Protein AF-A0A1M5KY42-F1 (afdb_monomer)

pLDDT: mean 71.9, std 12.82, range [49.22, 88.31]

Secondary structure (DSSP, 8-state):
--HHHHHHHHHHHHHHHHHHHHHHH----------S------EE-TTS-EEEE-TTSTTSEEETTSSPPPTT-GGGG---

Structure (mmCIF, N/CA/C/O backbone):
data_AF-A0A1M5KY42-F1
#
_entry.id   AF-A0A1M5KY42-F1
#
loop_
_atom_site.group_PDB
_atom_site.id
_atom_site.type_symbol
_atom_site.label_atom_id
_atom_site.label_alt_id
_atom_site.label_comp_id
_atom_site.label_asym_id
_atom_site.label_entity_id
_atom_site.label_seq_id
_atom_site.pdbx_PDB_ins_code
_atom_site.Cartn_x
_atom_site.Cartn_y
_atom_site.Cartn_z
_atom_site.occupancy
_atom_site.B_iso_or_equiv
_atom_site.auth_seq_id
_atom_site.auth_comp_id
_atom_site.auth_asym_id
_atom_site.auth_atom_id
_atom_site.pdbx_PDB_model_num
ATOM 1 N N . MET A 1 1 ? -32.675 -4.232 65.356 1.00 61.38 1 MET A N 1
ATOM 2 C CA . MET A 1 1 ? -33.223 -3.604 64.126 1.00 61.38 1 MET A CA 1
ATOM 3 C C . MET A 1 1 ? -32.350 -2.484 63.531 1.00 61.38 1 MET A C 1
ATOM 5 O O . MET A 1 1 ? -32.745 -1.904 62.535 1.00 61.38 1 MET A O 1
ATOM 9 N N . ARG A 1 2 ? -31.160 -2.171 64.081 1.00 69.12 2 ARG A N 1
ATOM 10 C CA . ARG A 1 2 ? -30.260 -1.127 63.529 1.00 69.12 2 ARG A CA 1
ATOM 11 C C . ARG A 1 2 ? -29.172 -1.678 62.592 1.00 69.12 2 ARG A C 1
ATOM 13 O O . ARG A 1 2 ? -28.740 -0.989 61.680 1.00 69.12 2 ARG A O 1
ATOM 20 N N . SER A 1 3 ? -28.776 -2.938 62.789 1.00 70.19 3 SER A N 1
ATOM 21 C CA . SER A 1 3 ? -27.714 -3.599 62.014 1.00 70.19 3 SER A CA 1
ATOM 22 C C . SER A 1 3 ? -28.109 -3.887 60.556 1.00 70.19 3 SER A C 1
ATOM 24 O O . SER A 1 3 ? -27.294 -3.689 59.664 1.00 70.19 3 SER A O 1
ATOM 26 N N . GLY A 1 4 ? -29.371 -4.250 60.290 1.00 80.12 4 GLY A N 1
ATOM 27 C CA . GLY A 1 4 ? -29.843 -4.488 58.918 1.00 80.12 4 GLY A CA 1
ATOM 28 C C . GLY A 1 4 ? -29.801 -3.231 58.043 1.00 80.12 4 GLY A C 1
ATOM 29 O O . GLY A 1 4 ? -29.343 -3.289 56.908 1.00 80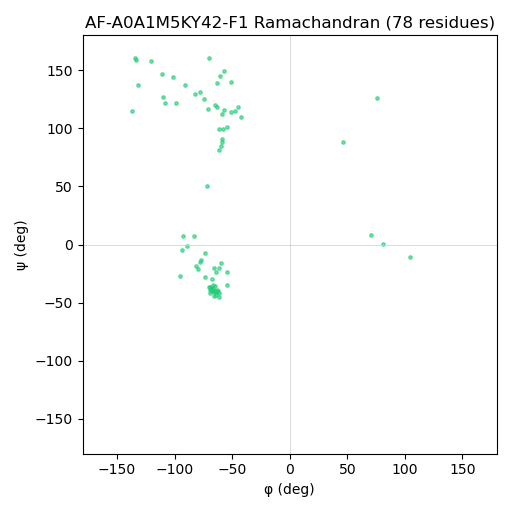.12 4 GLY A O 1
ATOM 30 N N . LEU A 1 5 ? -30.189 -2.076 58.598 1.00 79.50 5 LEU A N 1
ATOM 31 C CA . LEU A 1 5 ? -30.117 -0.791 57.893 1.00 79.50 5 LEU A CA 1
ATOM 32 C C . LEU A 1 5 ? -28.668 -0.396 57.583 1.00 79.50 5 LEU A C 1
ATOM 34 O O . LEU A 1 5 ? -28.383 0.059 56.480 1.00 79.50 5 LEU A O 1
ATOM 38 N N . ALA A 1 6 ? -27.747 -0.626 58.522 1.00 83.06 6 ALA A N 1
ATOM 39 C CA . ALA A 1 6 ? -26.325 -0.372 58.310 1.00 83.06 6 ALA A CA 1
ATOM 40 C C . ALA A 1 6 ? -25.735 -1.257 57.197 1.00 83.06 6 ALA A C 1
ATOM 42 O O . ALA A 1 6 ? -24.960 -0.768 56.376 1.00 83.06 6 ALA A O 1
ATOM 43 N N . LEU A 1 7 ? -26.140 -2.531 57.125 1.00 82.88 7 LEU A N 1
ATOM 44 C CA . LEU A 1 7 ? -25.705 -3.441 56.065 1.00 82.88 7 LEU A CA 1
ATOM 45 C C . LEU A 1 7 ? -26.234 -3.006 54.689 1.00 82.88 7 LEU A C 1
ATOM 47 O O . LEU A 1 7 ? -25.471 -2.963 53.727 1.00 82.88 7 LEU A O 1
ATOM 51 N N . 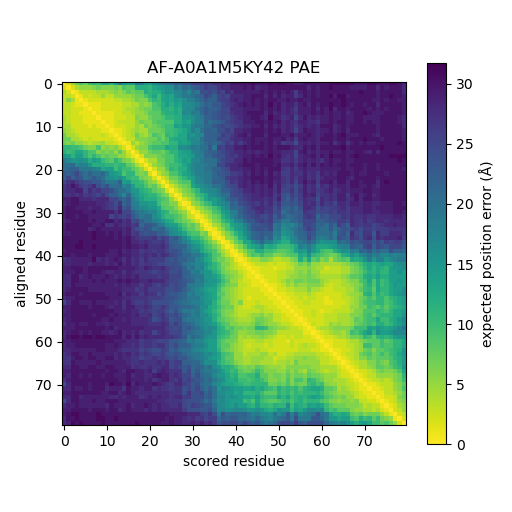CYS A 1 8 ? -27.510 -2.617 54.600 1.00 82.12 8 CYS A N 1
ATOM 52 C CA . CYS A 1 8 ? -28.095 -2.105 53.358 1.00 82.12 8 CYS A CA 1
ATOM 53 C C . CYS A 1 8 ? -27.392 -0.828 52.870 1.00 82.12 8 CYS A C 1
ATOM 55 O O . CYS A 1 8 ? -27.116 -0.698 51.678 1.00 82.12 8 CYS A O 1
ATOM 57 N N . LEU A 1 9 ? -27.061 0.090 53.785 1.00 82.31 9 LEU A N 1
ATOM 58 C CA . LEU A 1 9 ? -26.330 1.317 53.456 1.00 82.31 9 LEU A CA 1
ATOM 59 C C . LEU A 1 9 ? -24.903 1.026 52.974 1.00 82.31 9 LEU A C 1
ATOM 61 O O . LEU A 1 9 ? -24.463 1.633 52.000 1.00 82.31 9 LEU A O 1
ATOM 65 N N . LEU A 1 10 ? -24.203 0.072 53.599 1.00 82.81 10 LEU A N 1
ATOM 66 C CA . LEU A 1 10 ? -22.875 -0.359 53.153 1.00 82.81 10 LEU A CA 1
ATOM 67 C C . LEU A 1 10 ? -22.908 -0.952 51.740 1.00 82.81 10 LEU A C 1
ATOM 69 O O . LEU A 1 10 ? -22.091 -0.571 50.909 1.00 82.81 10 LEU A O 1
ATOM 73 N N . ILE A 1 11 ? -23.870 -1.828 51.435 1.00 81.25 11 ILE A N 1
ATOM 74 C CA . ILE A 1 11 ? -23.994 -2.438 50.100 1.00 81.25 11 ILE A CA 1
ATOM 75 C C . ILE A 1 11 ? -24.301 -1.372 49.038 1.00 81.25 11 ILE A C 1
ATOM 77 O O . ILE A 1 11 ? -23.677 -1.370 47.975 1.00 81.25 11 ILE A O 1
ATOM 81 N N . ALA A 1 12 ? -25.209 -0.434 49.330 1.00 79.56 12 ALA A N 1
ATOM 82 C CA . ALA A 1 12 ? -25.535 0.667 48.424 1.00 79.56 12 ALA A CA 1
ATOM 83 C C . ALA A 1 12 ? -24.327 1.588 48.165 1.00 79.56 12 ALA A C 1
ATOM 85 O O . ALA A 1 12 ? -24.089 1.991 47.025 1.00 79.56 12 ALA A O 1
ATOM 86 N N . LEU A 1 13 ? -23.530 1.872 49.202 1.00 75.44 13 LEU A N 1
ATOM 87 C CA . LEU A 1 13 ? -22.303 2.666 49.099 1.00 75.44 13 LEU A CA 1
ATOM 88 C C . LEU A 1 13 ? -21.193 1.933 48.323 1.00 75.44 13 LEU A C 1
ATOM 90 O O . LEU A 1 13 ? -20.491 2.538 47.515 1.00 75.44 13 LEU A O 1
ATOM 94 N N . CYS A 1 14 ? -21.045 0.619 48.514 1.00 72.00 14 CYS A N 1
ATOM 95 C CA . CYS A 1 14 ? -20.086 -0.195 47.764 1.00 72.00 14 CYS A CA 1
ATOM 96 C C . CYS A 1 14 ? -20.460 -0.319 46.276 1.00 72.00 14 CYS A C 1
ATOM 98 O O . CYS A 1 14 ? -19.580 -0.293 45.414 1.00 72.00 14 CYS A O 1
ATOM 100 N N . ALA A 1 15 ? -21.754 -0.424 45.957 1.00 61.69 15 ALA A N 1
ATOM 101 C 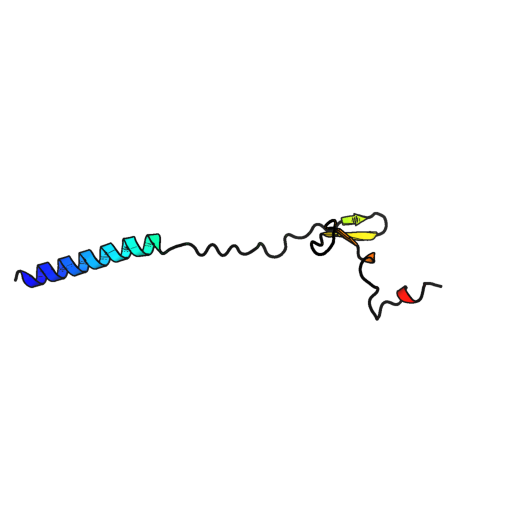CA . ALA A 1 15 ? -22.234 -0.480 44.577 1.00 61.69 15 ALA A CA 1
ATOM 102 C C . ALA A 1 15 ? -22.020 0.850 43.828 1.00 61.69 15 ALA A C 1
ATOM 104 O O . ALA A 1 15 ? -21.604 0.836 42.667 1.00 61.69 15 ALA A O 1
ATOM 105 N N . SER A 1 16 ? -22.239 1.994 44.488 1.00 58.56 16 SER A N 1
ATOM 106 C CA . SER A 1 16 ? -22.032 3.319 43.885 1.00 58.56 16 SER A CA 1
ATOM 107 C C . SER A 1 16 ? -20.549 3.640 43.645 1.00 58.56 16 SER A C 1
ATOM 109 O O . SER A 1 16 ? -20.205 4.190 42.598 1.00 58.56 16 SER A O 1
ATOM 111 N N . ALA A 1 17 ? -19.649 3.211 44.538 1.00 58.44 17 ALA A N 1
ATOM 112 C CA . ALA A 1 17 ? -18.201 3.357 44.354 1.00 58.44 17 ALA A CA 1
ATOM 113 C C . ALA A 1 17 ? -17.659 2.536 43.163 1.00 58.44 17 ALA A C 1
ATOM 115 O O . ALA A 1 17 ? -16.777 2.992 42.430 1.00 58.44 17 ALA A O 1
ATOM 116 N N . ASN A 1 18 ? -18.220 1.347 42.914 1.00 58.19 18 ASN A N 1
ATOM 117 C CA . ASN A 1 18 ? -17.845 0.508 41.772 1.00 58.19 18 ASN A CA 1
ATOM 118 C C . ASN A 1 18 ? -18.252 1.139 40.422 1.00 58.19 18 ASN A C 1
ATOM 120 O O . ASN A 1 18 ? -17.553 0.947 39.430 1.00 58.19 18 ASN A O 1
ATOM 124 N N . ALA A 1 19 ? -19.324 1.940 40.366 1.00 53.81 19 ALA A N 1
ATOM 125 C CA . ALA A 1 19 ? -19.738 2.630 39.138 1.00 53.81 19 ALA A CA 1
ATOM 126 C C . ALA A 1 19 ? -18.752 3.741 38.720 1.00 53.81 19 ALA A C 1
ATOM 128 O O . ALA A 1 19 ? -18.390 3.835 37.545 1.00 53.81 19 ALA A O 1
ATOM 129 N N . ALA A 1 20 ? -18.247 4.528 39.677 1.00 54.19 20 ALA A N 1
ATOM 130 C CA . ALA A 1 20 ? -17.251 5.570 39.414 1.00 54.19 20 ALA A CA 1
ATOM 131 C C . ALA A 1 20 ? -15.886 4.985 39.000 1.00 54.19 20 ALA A C 1
ATOM 133 O O . ALA A 1 20 ? -15.244 5.482 38.076 1.00 54.19 20 ALA A O 1
ATOM 134 N N . ALA A 1 21 ? -15.461 3.875 39.614 1.00 52.94 21 ALA A N 1
ATOM 135 C CA . ALA A 1 21 ? -14.201 3.212 39.268 1.00 52.94 21 ALA A CA 1
ATOM 136 C C . ALA A 1 21 ? -14.210 2.599 37.851 1.00 52.94 21 ALA A C 1
ATOM 138 O O . ALA A 1 21 ? -13.195 2.614 37.153 1.00 52.94 21 ALA A O 1
ATOM 139 N N . ARG A 1 22 ? -15.361 2.088 37.391 1.00 53.47 22 ARG A N 1
ATOM 140 C CA . ARG A 1 22 ? -15.511 1.488 36.051 1.00 53.47 22 ARG A CA 1
ATOM 141 C C . ARG A 1 22 ? -15.532 2.528 34.931 1.00 53.47 22 ARG A C 1
ATOM 143 O O . ARG A 1 22 ? -15.075 2.214 33.836 1.00 53.47 22 ARG A O 1
ATOM 150 N N . ALA A 1 23 ? -15.981 3.755 35.202 1.00 52.28 23 ALA A N 1
ATOM 151 C CA . ALA A 1 23 ? -15.966 4.847 34.226 1.00 52.28 23 ALA A CA 1
ATOM 152 C C . ALA A 1 23 ? -14.535 5.285 33.865 1.00 52.28 23 ALA A C 1
ATOM 154 O O . ALA A 1 23 ? -14.236 5.517 32.697 1.00 52.28 23 ALA A O 1
ATOM 155 N N . HIS A 1 24 ? -13.619 5.310 34.840 1.00 52.88 24 HIS A N 1
ATOM 156 C CA . HIS A 1 24 ? -12.206 5.634 34.596 1.00 52.88 24 HIS A CA 1
ATOM 157 C C . HIS A 1 24 ? -11.395 4.458 34.025 1.00 52.88 24 HIS A C 1
ATOM 159 O O . HIS A 1 24 ? -10.352 4.669 33.407 1.00 52.88 24 HIS A O 1
ATOM 165 N N . HIS A 1 25 ? -11.875 3.221 34.204 1.00 49.22 25 HIS A N 1
ATOM 166 C CA . HIS A 1 25 ? -11.264 2.011 33.639 1.00 49.22 25 HIS A CA 1
ATOM 167 C C . HIS A 1 25 ? -11.845 1.578 32.291 1.00 49.22 25 HIS A C 1
ATOM 169 O O . HIS A 1 25 ? -11.275 0.697 31.645 1.00 49.22 25 HIS A O 1
ATOM 175 N N . ALA A 1 26 ? -12.892 2.246 31.802 1.00 52.31 26 ALA A N 1
ATOM 176 C CA . ALA A 1 26 ? -13.243 2.285 30.387 1.00 52.31 26 ALA A CA 1
ATOM 177 C C . ALA A 1 26 ? -12.225 3.153 29.628 1.00 52.31 26 ALA A C 1
ATOM 179 O O . ALA A 1 26 ? -12.572 4.060 28.877 1.00 52.31 26 ALA A O 1
ATOM 180 N N . LYS A 1 27 ? -10.932 2.880 29.837 1.00 53.28 27 LYS A N 1
ATOM 181 C CA . LYS A 1 27 ? -9.885 3.306 28.926 1.00 53.28 27 LYS A CA 1
ATOM 182 C C . LYS A 1 27 ? -10.251 2.603 27.637 1.00 53.28 27 LYS A C 1
ATOM 184 O O . LYS A 1 27 ? -10.070 1.390 27.521 1.00 53.28 27 LYS A O 1
ATOM 189 N N . SER A 1 28 ? -10.885 3.348 26.736 1.00 58.25 28 SER A N 1
ATOM 190 C CA . SER A 1 28 ? -11.048 2.953 25.357 1.00 58.25 28 SER A CA 1
ATOM 191 C C . SER A 1 28 ? -9.699 2.379 24.964 1.00 58.25 28 SER A C 1
ATOM 193 O O . SER A 1 28 ? -8.681 3.074 24.916 1.00 58.25 28 SER A O 1
ATOM 195 N N . ARG A 1 29 ? -9.655 1.058 24.774 1.00 55.75 29 ARG A N 1
ATOM 196 C CA . ARG A 1 29 ? -8.673 0.485 23.877 1.00 55.75 29 ARG A CA 1
ATOM 197 C C . ARG A 1 29 ? -9.013 1.168 22.572 1.00 55.75 29 ARG A C 1
ATOM 199 O O . ARG A 1 29 ? -9.874 0.709 21.830 1.00 55.75 29 ARG A O 1
ATOM 206 N N . HIS A 1 30 ? -8.406 2.331 22.360 1.00 57.88 30 HIS A N 1
ATOM 207 C CA . HIS A 1 30 ? -8.197 2.889 21.058 1.00 57.88 30 HIS A CA 1
ATOM 208 C C . HIS A 1 30 ? -7.315 1.839 20.406 1.00 57.88 30 HIS A C 1
ATOM 210 O O . HIS A 1 30 ? -6.089 1.877 20.455 1.00 57.88 30 HIS A O 1
ATOM 216 N N . VAL A 1 31 ? -7.977 0.791 19.916 1.00 57.22 31 VAL A N 1
ATOM 217 C CA . VAL A 1 31 ? -7.487 0.028 18.803 1.00 57.22 31 VAL A CA 1
ATOM 218 C C . VAL A 1 31 ? -7.394 1.114 1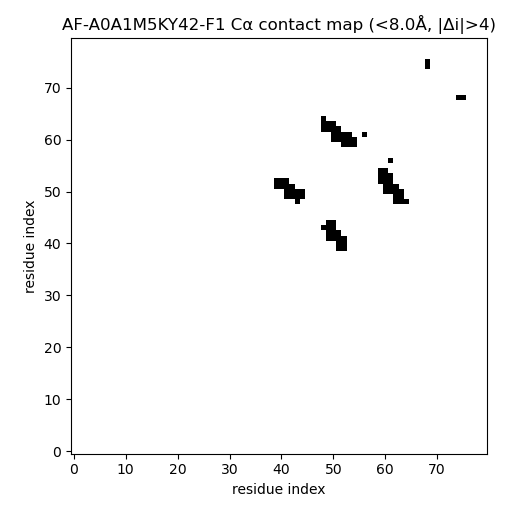7.752 1.00 57.22 31 VAL A C 1
ATOM 220 O O . VAL A 1 31 ? -8.376 1.460 17.099 1.00 57.22 31 VAL A O 1
ATOM 223 N N . ILE A 1 32 ? -6.219 1.738 17.684 1.00 54.62 32 ILE A N 1
ATOM 224 C CA . ILE A 1 32 ? -5.735 2.318 16.454 1.00 54.62 32 ILE A CA 1
ATOM 225 C C . ILE A 1 32 ? -5.689 1.092 15.557 1.00 54.62 32 ILE A C 1
ATOM 227 O O . ILE A 1 32 ? -4.693 0.373 15.500 1.00 54.62 32 ILE A O 1
ATOM 231 N N . VAL A 1 33 ? -6.831 0.769 14.952 1.00 52.28 33 VAL A N 1
ATOM 232 C CA . VAL A 1 33 ? -6.844 -0.008 13.736 1.00 52.28 33 VAL A CA 1
ATOM 233 C C . VAL A 1 33 ? -6.005 0.877 12.842 1.00 52.28 33 VAL A C 1
ATOM 235 O O . VAL A 1 33 ? -6.463 1.935 12.415 1.00 52.28 33 VAL A O 1
ATOM 238 N N . ARG A 1 34 ? -4.721 0.527 12.693 1.00 53.94 34 ARG A N 1
ATOM 239 C CA . ARG A 1 34 ? -3.882 1.098 11.648 1.00 53.94 34 ARG A CA 1
ATOM 240 C C . ARG A 1 34 ? -4.762 0.984 10.409 1.00 53.94 34 ARG A C 1
ATOM 242 O O . ARG A 1 34 ? -5.135 -0.155 10.118 1.00 53.94 34 ARG A O 1
ATOM 249 N N . PRO A 1 35 ? -5.200 2.094 9.785 1.00 54.97 35 PRO A N 1
ATOM 250 C CA . PRO A 1 35 ? -6.077 2.008 8.631 1.00 54.97 35 PRO A CA 1
ATOM 251 C C . PRO A 1 35 ? -5.402 1.035 7.676 1.00 54.97 35 PRO A C 1
ATOM 253 O O . PRO A 1 35 ? -4.249 1.240 7.289 1.00 54.97 35 PRO A O 1
ATOM 256 N N . SER A 1 36 ? -6.052 -0.112 7.477 1.00 57.97 36 SER A N 1
ATOM 257 C CA . SER A 1 36 ? -5.510 -1.207 6.694 1.00 57.97 36 SER A CA 1
ATOM 258 C C . SER A 1 36 ? -5.265 -0.640 5.313 1.00 57.97 36 SER A C 1
ATOM 260 O O . SER A 1 36 ? -6.230 -0.255 4.661 1.00 57.97 36 SER A O 1
ATOM 262 N N . GLN A 1 37 ? -3.992 -0.529 4.937 1.00 55.19 37 GLN A N 1
ATOM 263 C CA . GLN A 1 37 ? -3.546 -0.061 3.636 1.00 55.19 37 GLN A CA 1
ATOM 264 C C . GLN A 1 37 ? -4.282 1.217 3.197 1.00 55.19 37 GLN A C 1
ATOM 266 O O . GLN A 1 37 ? -5.284 1.166 2.484 1.00 55.19 37 GLN A O 1
ATOM 271 N N . ALA A 1 38 ? -3.768 2.395 3.575 1.00 53.28 38 ALA A N 1
ATOM 272 C CA . ALA A 1 38 ? -4.011 3.568 2.736 1.00 53.28 38 ALA A CA 1
ATOM 273 C C . ALA A 1 38 ? -3.759 3.107 1.297 1.00 53.28 38 ALA A C 1
ATOM 275 O O . ALA A 1 38 ? -2.674 2.586 1.043 1.00 53.28 38 ALA A O 1
ATOM 276 N N . VAL A 1 39 ? -4.778 3.154 0.431 1.00 57.09 39 VAL A N 1
ATOM 277 C CA . VAL A 1 39 ? -4.647 2.762 -0.974 1.00 57.09 39 VAL A CA 1
ATOM 278 C C . VAL A 1 39 ? -3.493 3.591 -1.501 1.00 57.09 39 VAL A C 1
ATOM 280 O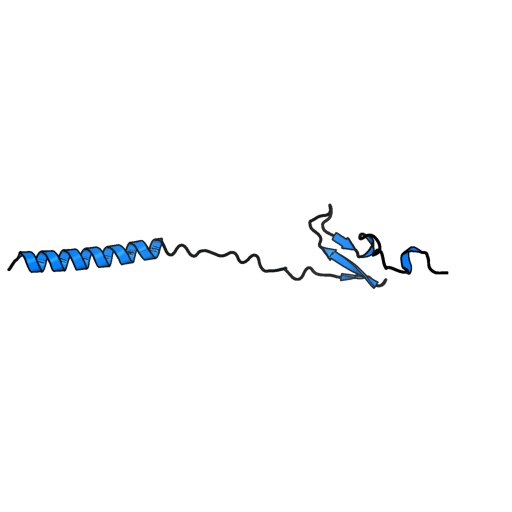 O . VAL A 1 39 ? -3.618 4.805 -1.659 1.00 57.09 39 VAL A O 1
ATOM 283 N N . ILE A 1 40 ? -2.328 2.957 -1.610 1.00 61.22 40 ILE A N 1
ATOM 284 C CA . ILE A 1 40 ? -1.110 3.652 -1.970 1.00 61.22 40 ILE A CA 1
ATOM 285 C C . ILE A 1 40 ? -1.360 4.127 -3.397 1.00 61.22 40 ILE A C 1
ATOM 287 O O . ILE A 1 40 ? -1.646 3.281 -4.248 1.00 61.22 40 ILE A O 1
ATOM 291 N N . PRO A 1 41 ? -1.318 5.443 -3.668 1.00 66.19 41 PRO A N 1
ATOM 292 C CA . PRO A 1 41 ? -1.556 5.942 -5.008 1.00 66.19 41 PRO A CA 1
ATOM 293 C C . PRO A 1 41 ? -0.544 5.286 -5.944 1.00 66.19 41 PRO A C 1
ATOM 295 O O . PRO A 1 41 ? 0.662 5.476 -5.780 1.00 66.19 41 PRO A O 1
ATOM 298 N N . SER A 1 42 ? -1.032 4.481 -6.885 1.00 75.62 42 SER A N 1
ATOM 299 C CA . SER A 1 42 ? -0.220 3.982 -7.984 1.00 75.62 42 SER A CA 1
ATOM 300 C C . SER A 1 42 ? -0.497 4.837 -9.211 1.00 75.62 42 SER A C 1
ATOM 302 O O . SER A 1 42 ? -1.646 4.922 -9.648 1.00 75.62 42 SER A O 1
ATOM 304 N N . TYR A 1 43 ? 0.537 5.458 -9.763 1.00 82.62 43 TYR A N 1
ATOM 305 C CA . TYR A 1 43 ? 0.445 6.249 -10.987 1.00 82.62 43 TYR A CA 1
ATOM 306 C C . TYR A 1 43 ? 0.965 5.426 -12.160 1.00 82.62 43 TYR A C 1
ATOM 308 O O . TYR A 1 43 ? 1.916 4.668 -12.002 1.00 82.62 43 TYR A O 1
ATOM 316 N N . VAL A 1 44 ? 0.359 5.578 -13.335 1.00 87.31 44 VAL A N 1
ATOM 317 C CA . VAL A 1 44 ? 0.836 4.942 -14.568 1.00 87.31 44 VAL A CA 1
ATOM 318 C C . VAL A 1 44 ? 1.435 6.030 -15.446 1.00 87.31 44 VAL A C 1
ATOM 320 O O . VAL A 1 44 ? 0.766 7.019 -15.750 1.00 87.31 44 VAL A O 1
ATOM 323 N N . THR A 1 45 ? 2.706 5.889 -15.817 1.00 84.25 45 THR A N 1
ATOM 324 C CA . THR A 1 45 ? 3.339 6.812 -16.766 1.00 84.25 45 THR A CA 1
ATOM 325 C C . THR A 1 45 ? 2.758 6.610 -18.171 1.00 84.25 45 THR A C 1
ATOM 327 O O . THR A 1 45 ? 2.218 5.542 -18.461 1.00 84.25 45 THR A O 1
ATOM 330 N N . PRO A 1 46 ? 2.896 7.577 -19.096 1.00 86.00 46 PRO A N 1
ATOM 331 C CA . PRO A 1 46 ? 2.494 7.383 -20.492 1.00 86.00 46 PRO A CA 1
ATOM 332 C C . PRO A 1 46 ? 3.125 6.150 -21.164 1.00 86.00 46 PRO A C 1
ATOM 334 O O . PRO A 1 46 ? 2.550 5.612 -22.102 1.00 86.00 46 PRO A O 1
ATOM 337 N N . GLY A 1 47 ? 4.278 5.679 -20.671 1.00 84.31 47 GLY A N 1
ATOM 338 C CA . GLY A 1 47 ? 4.933 4.446 -21.120 1.00 84.31 47 GLY A CA 1
ATOM 339 C C . GL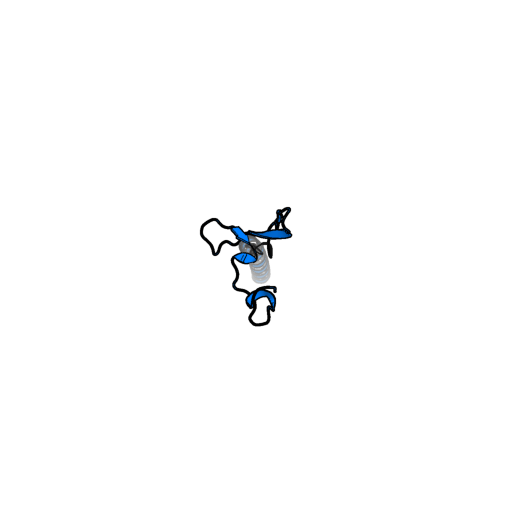Y A 1 47 ? 4.393 3.161 -20.479 1.00 84.31 47 GLY A C 1
ATOM 340 O O . GLY A 1 47 ? 4.997 2.111 -20.649 1.00 84.31 47 GLY A O 1
ATOM 341 N N . GLY A 1 48 ? 3.302 3.228 -19.709 1.00 84.12 48 GLY A N 1
ATOM 342 C CA . GLY A 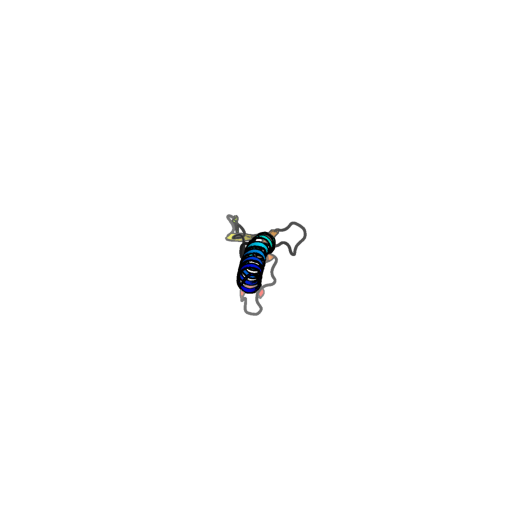1 48 ? 2.679 2.069 -19.060 1.00 84.12 48 GLY A CA 1
ATOM 343 C C . GLY A 1 48 ? 3.351 1.615 -17.761 1.00 84.12 48 GLY A C 1
ATOM 344 O O . GLY A 1 48 ? 2.881 0.669 -17.134 1.00 84.12 48 GLY A O 1
ATOM 345 N N . VAL A 1 49 ? 4.412 2.292 -17.316 1.00 87.06 49 VAL A N 1
ATOM 346 C CA . VAL A 1 49 ? 5.135 1.931 -16.089 1.00 87.06 49 VAL A CA 1
ATOM 347 C C . VAL A 1 49 ? 4.319 2.339 -14.871 1.00 87.06 49 VAL A C 1
ATOM 349 O O . VAL A 1 49 ? 3.972 3.517 -14.729 1.00 87.06 49 VAL A O 1
ATOM 352 N N . ARG A 1 50 ? 4.040 1.390 -13.974 1.00 86.56 50 ARG A N 1
ATOM 353 C CA . ARG A 1 50 ? 3.386 1.681 -12.697 1.00 86.56 50 ARG A CA 1
ATOM 354 C C . ARG A 1 50 ? 4.423 2.161 -11.688 1.00 86.56 50 ARG A C 1
ATOM 356 O O . ARG A 1 50 ? 5.439 1.508 -11.486 1.00 86.56 50 ARG A O 1
ATOM 363 N N . ILE A 1 51 ? 4.136 3.287 -11.047 1.00 88.31 51 ILE A N 1
ATOM 364 C CA . ILE A 1 51 ? 4.898 3.866 -9.941 1.00 88.31 51 ILE A CA 1
ATOM 365 C C . ILE A 1 51 ? 4.046 3.731 -8.682 1.00 88.31 51 ILE A C 1
ATOM 367 O O . ILE A 1 51 ? 2.900 4.181 -8.676 1.00 88.31 51 ILE A O 1
ATOM 371 N N . TYR A 1 52 ? 4.587 3.158 -7.614 1.00 85.94 52 TYR A N 1
ATOM 372 C CA . TYR A 1 52 ? 3.918 3.018 -6.322 1.00 85.94 52 TYR A CA 1
ATOM 373 C C . TYR A 1 52 ? 4.839 3.431 -5.175 1.00 85.94 52 TYR A C 1
ATOM 375 O O . TYR A 1 52 ? 6.061 3.482 -5.308 1.00 85.94 52 TYR A O 1
ATOM 383 N N . 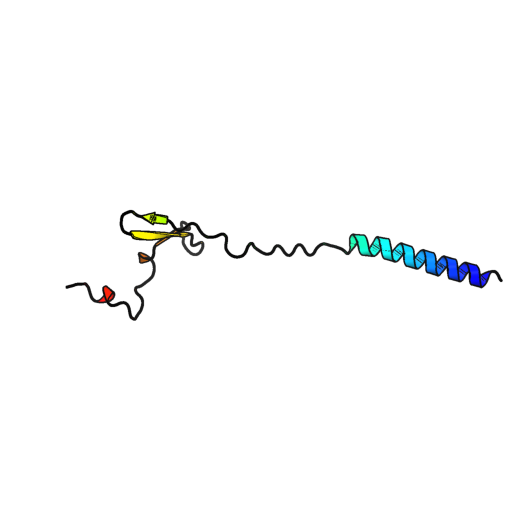ARG A 1 53 ? 4.239 3.768 -4.030 1.00 86.31 53 ARG A N 1
ATOM 384 C CA . ARG A 1 53 ? 4.990 4.098 -2.817 1.00 86.31 53 ARG A CA 1
ATOM 385 C C . ARG A 1 53 ? 5.488 2.819 -2.145 1.00 86.31 53 ARG A C 1
ATOM 387 O O . ARG A 1 53 ? 4.686 1.919 -1.899 1.00 86.31 53 ARG A O 1
ATOM 394 N N . ASP A 1 54 ? 6.768 2.778 -1.801 1.00 84.06 54 ASP A N 1
ATOM 395 C CA . ASP A 1 54 ? 7.371 1.716 -0.993 1.00 84.06 54 ASP A CA 1
ATOM 396 C C . ASP A 1 54 ? 8.314 2.333 0.042 1.00 84.06 54 ASP A C 1
ATOM 398 O O . ASP A 1 54 ? 9.334 2.925 -0.301 1.00 84.06 54 ASP A O 1
ATOM 402 N N . ASP A 1 55 ? 7.974 2.182 1.319 1.00 85.12 55 ASP A N 1
ATOM 403 C CA . ASP A 1 55 ? 8.760 2.715 2.434 1.00 85.12 55 ASP A CA 1
ATOM 404 C C . ASP A 1 55 ? 10.057 1.913 2.685 1.00 85.12 55 ASP A C 1
ATOM 406 O O . ASP A 1 55 ? 10.888 2.319 3.497 1.00 85.12 55 ASP A O 1
ATOM 410 N N . SER A 1 56 ? 10.248 0.784 1.993 1.00 84.00 56 SER A N 1
ATOM 411 C CA . SER A 1 56 ? 11.441 -0.067 2.099 1.00 84.00 56 SER A CA 1
ATOM 412 C C . SER A 1 56 ? 12.647 0.495 1.337 1.00 84.00 56 SER A C 1
ATOM 414 O O . SER A 1 56 ? 13.772 0.048 1.565 1.00 84.00 56 SER A O 1
ATOM 416 N N . VAL A 1 57 ? 12.439 1.463 0.434 1.00 82.62 57 VAL A N 1
ATOM 417 C CA . VAL A 1 57 ? 13.504 2.084 -0.370 1.00 82.62 57 VAL A CA 1
ATOM 418 C C . VAL A 1 57 ? 13.768 3.528 0.021 1.00 82.62 57 VAL A C 1
ATOM 420 O O . VAL A 1 57 ? 12.868 4.299 0.364 1.00 82.62 57 VAL A O 1
ATOM 423 N N . MET A 1 58 ? 15.031 3.932 -0.099 1.00 78.38 58 MET A N 1
ATOM 424 C CA . MET A 1 58 ? 15.413 5.333 0.020 1.00 78.38 58 MET A CA 1
ATOM 425 C C . MET A 1 58 ? 14.739 6.130 -1.108 1.00 78.38 58 MET A C 1
ATOM 427 O O . MET A 1 58 ? 14.964 5.852 -2.279 1.00 78.38 58 MET A O 1
ATOM 431 N N . GLY A 1 59 ? 13.890 7.097 -0.752 1.00 83.88 59 GLY A N 1
ATOM 432 C CA . GLY A 1 59 ? 13.093 7.877 -1.710 1.00 83.88 59 GLY A CA 1
ATOM 433 C C . GLY A 1 59 ? 11.614 7.484 -1.780 1.00 83.88 59 GLY A C 1
ATOM 434 O O . GLY A 1 59 ? 10.815 8.242 -2.324 1.00 83.88 59 GLY A O 1
ATOM 435 N N . GLY A 1 60 ? 11.220 6.365 -1.165 1.00 85.38 60 GLY A N 1
ATOM 436 C CA . GLY A 1 60 ? 9.813 6.037 -0.933 1.00 85.38 60 GLY A CA 1
ATOM 437 C C . GLY A 1 60 ? 9.001 5.670 -2.180 1.00 85.38 60 GLY A C 1
ATOM 438 O O . GLY A 1 60 ? 7.781 5.579 -2.081 1.00 85.38 60 GLY A O 1
ATOM 439 N N . LEU A 1 61 ? 9.625 5.509 -3.350 1.00 85.81 61 LEU A N 1
ATOM 440 C CA . LEU A 1 61 ? 8.962 5.255 -4.632 1.00 85.81 61 LEU A CA 1
ATOM 441 C C . LEU A 1 61 ? 9.641 4.093 -5.354 1.00 85.81 61 LEU A C 1
ATOM 443 O O . LEU A 1 61 ? 10.868 4.038 -5.400 1.00 85.81 61 LEU A O 1
ATOM 447 N N . ARG A 1 62 ? 8.834 3.208 -5.942 1.00 86.75 62 ARG A N 1
ATOM 448 C CA . ARG A 1 62 ? 9.271 2.098 -6.793 1.00 86.75 62 ARG A CA 1
ATOM 449 C C . ARG A 1 62 ? 8.433 1.990 -8.047 1.00 86.75 62 ARG A C 1
ATOM 451 O O . ARG A 1 62 ? 7.307 2.485 -8.116 1.00 86.75 62 ARG A O 1
ATOM 458 N N . THR A 1 63 ? 9.006 1.313 -9.021 1.00 87.06 63 THR A N 1
ATOM 459 C CA . THR A 1 63 ? 8.381 0.894 -10.261 1.00 87.06 63 THR A CA 1
ATOM 460 C C . THR A 1 63 ? 8.432 -0.617 -10.397 1.00 87.06 63 THR A C 1
ATOM 462 O O . THR A 1 63 ? 9.305 -1.261 -9.824 1.00 87.06 63 THR A O 1
ATOM 465 N N . ASP A 1 64 ? 7.545 -1.180 -11.216 1.00 79.56 64 ASP A N 1
ATOM 466 C CA . ASP A 1 64 ? 7.560 -2.622 -11.523 1.00 79.56 64 ASP A CA 1
ATOM 467 C C . ASP A 1 64 ? 8.880 -3.084 -12.179 1.00 79.56 64 ASP A C 1
ATOM 469 O O . ASP A 1 64 ? 9.169 -4.273 -12.216 1.00 79.56 64 ASP A O 1
ATOM 473 N N . HIS A 1 65 ? 9.698 -2.154 -12.685 1.00 78.94 65 HIS A N 1
ATOM 474 C CA . HIS A 1 65 ? 11.032 -2.440 -13.222 1.00 78.94 65 HIS A CA 1
ATOM 475 C C . HIS A 1 65 ? 12.120 -2.552 -12.148 1.00 78.94 65 HIS A C 1
ATOM 477 O O . HIS A 1 65 ? 13.193 -3.082 -12.431 1.00 78.94 65 HIS A O 1
ATOM 483 N N . ASP A 1 66 ? 11.874 -2.035 -10.940 1.00 82.00 66 ASP A N 1
ATOM 484 C CA . ASP A 1 66 ? 12.808 -2.156 -9.815 1.00 82.00 66 ASP A CA 1
ATOM 485 C C . ASP A 1 66 ? 12.758 -3.549 -9.176 1.00 82.00 66 ASP A C 1
ATOM 487 O O . ASP A 1 66 ? 13.618 -3.881 -8.353 1.00 82.00 66 ASP A O 1
ATOM 491 N N . ASP A 1 67 ? 11.740 -4.342 -9.513 1.00 79.19 67 ASP A N 1
ATOM 492 C CA . ASP A 1 67 ? 11.624 -5.734 -9.113 1.00 79.19 67 ASP A CA 1
ATOM 493 C C . ASP A 1 67 ? 12.264 -6.631 -10.185 1.00 79.19 67 ASP A C 1
ATOM 495 O O . ASP A 1 67 ? 12.096 -6.399 -11.386 1.00 79.19 67 ASP A O 1
ATOM 499 N N . PRO A 1 68 ? 13.034 -7.659 -9.784 1.00 80.25 68 PRO A N 1
ATOM 500 C CA . PRO A 1 68 ? 13.611 -8.583 -10.746 1.00 80.25 68 PRO A CA 1
ATOM 501 C C . PRO A 1 68 ? 12.489 -9.285 -11.529 1.00 80.25 68 PRO A C 1
ATOM 503 O O . PRO A 1 68 ? 11.456 -9.613 -10.935 1.00 80.25 68 PRO A O 1
ATOM 506 N N . PRO A 1 69 ? 12.695 -9.579 -12.828 1.00 79.19 69 PRO A N 1
ATOM 507 C CA . PRO A 1 69 ? 11.740 -10.352 -13.608 1.00 79.19 69 PRO A CA 1
ATOM 508 C C . PRO A 1 69 ? 11.371 -11.642 -12.880 1.00 79.19 69 PRO A C 1
ATOM 510 O O . PRO A 1 69 ? 12.234 -12.306 -12.290 1.00 79.19 69 PRO A O 1
ATOM 513 N N . ALA A 1 70 ? 10.090 -12.007 -12.925 1.00 79.75 70 ALA A N 1
ATOM 514 C CA . ALA A 1 70 ? 9.652 -13.272 -12.359 1.00 79.75 70 ALA A CA 1
ATOM 515 C C . ALA A 1 70 ? 10.431 -14.426 -13.006 1.00 79.75 70 ALA A C 1
ATOM 517 O O . ALA A 1 70 ? 10.816 -14.360 -14.175 1.00 79.75 70 ALA A O 1
ATOM 518 N N . TYR A 1 71 ? 10.649 -15.510 -12.258 1.00 80.50 71 TYR A N 1
ATOM 519 C CA . TYR A 1 71 ? 11.366 -16.667 -12.796 1.00 80.50 71 TYR A CA 1
ATOM 520 C C . TYR A 1 71 ? 10.721 -17.183 -14.089 1.00 80.50 71 TYR A C 1
ATOM 522 O O . TYR A 1 71 ? 11.442 -17.563 -15.003 1.00 80.50 71 TYR A O 1
ATOM 530 N N . ASP A 1 72 ? 9.397 -17.122 -14.207 1.00 84.19 72 ASP A N 1
ATOM 531 C CA . ASP A 1 72 ? 8.660 -17.562 -15.396 1.00 84.19 72 ASP A CA 1
ATOM 532 C C . ASP A 1 72 ? 8.396 -16.441 -16.415 1.00 84.19 72 ASP A C 1
ATOM 534 O O . ASP A 1 72 ? 7.669 -16.655 -17.381 1.00 84.19 72 ASP A O 1
ATOM 538 N N . ASP A 1 73 ? 8.968 -15.248 -16.230 1.00 79.62 73 ASP A N 1
ATOM 539 C CA . ASP A 1 73 ? 8.789 -14.146 -17.171 1.00 79.62 73 ASP A CA 1
ATOM 540 C C . ASP A 1 73 ? 9.554 -14.431 -18.482 1.00 79.62 73 ASP A C 1
ATOM 542 O O . ASP A 1 73 ? 10.789 -14.522 -18.464 1.00 79.62 73 ASP A O 1
ATOM 546 N N . PRO A 1 74 ? 8.865 -14.574 -19.632 1.00 77.88 74 PRO A N 1
ATOM 547 C CA . PRO A 1 74 ? 9.518 -14.794 -20.919 1.00 77.88 74 PRO A CA 1
ATOM 548 C C . PRO A 1 74 ? 10.351 -13.587 -21.377 1.00 77.88 74 PRO A C 1
ATOM 550 O O . PRO A 1 74 ? 11.266 -13.761 -22.182 1.00 77.88 74 PRO A O 1
ATOM 553 N N . SER A 1 75 ? 10.096 -12.383 -20.847 1.00 73.75 75 SER A N 1
ATOM 554 C CA . SER A 1 75 ? 10.811 -11.157 -21.224 1.00 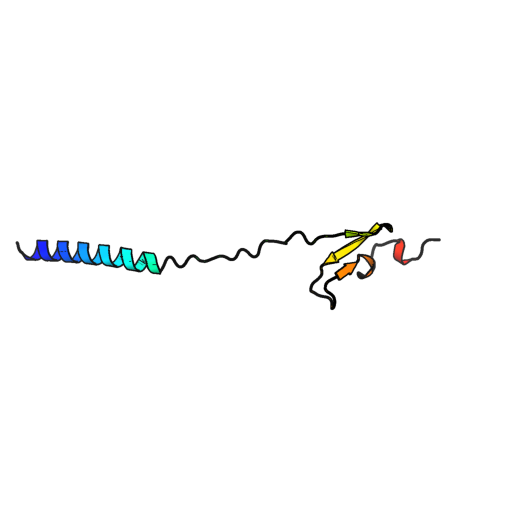73.75 75 SER A CA 1
ATOM 555 C C . SER A 1 75 ? 12.308 -11.193 -20.878 1.00 73.75 75 SER A C 1
ATOM 557 O O . SER A 1 75 ? 13.116 -10.539 -21.541 1.00 73.75 75 SER A O 1
ATOM 559 N N . LYS A 1 76 ? 12.710 -12.015 -19.895 1.00 74.00 76 LYS A N 1
ATOM 560 C CA . LYS A 1 76 ? 14.102 -12.135 -19.422 1.00 74.00 76 LYS A CA 1
ATOM 561 C C . LYS A 1 76 ? 15.090 -12.618 -20.489 1.00 74.00 76 LYS A C 1
ATOM 563 O O . LYS A 1 76 ? 16.294 -12.444 -20.325 1.00 74.00 76 LYS A O 1
ATOM 568 N N . PHE A 1 77 ? 14.599 -13.262 -21.548 1.00 79.12 77 PHE A N 1
ATOM 569 C CA . PHE A 1 77 ? 15.434 -13.799 -22.623 1.00 79.12 77 PHE A CA 1
ATOM 570 C C . PHE A 1 77 ? 15.696 -12.798 -23.755 1.00 79.12 77 PHE A C 1
ATOM 572 O O . PHE A 1 77 ? 16.454 -13.121 -24.665 1.00 79.12 77 PHE A O 1
ATOM 579 N N . GLY A 1 78 ? 15.139 -11.583 -23.667 1.00 69.50 78 GLY A N 1
ATOM 580 C CA . GLY A 1 78 ? 15.189 -10.598 -24.741 1.00 69.50 78 GLY A CA 1
ATOM 581 C C . GLY A 1 78 ? 14.211 -10.967 -25.853 1.00 69.50 78 GLY A C 1
ATOM 582 O O . GLY A 1 78 ? 14.210 -12.091 -26.349 1.00 69.50 78 GLY A O 1
ATOM 583 N N . GLY A 1 79 ? 13.339 -10.026 -26.212 1.00 69.25 79 GLY A N 1
ATOM 584 C CA . GLY A 1 79 ? 12.538 -10.148 -27.427 1.00 69.25 79 GLY A CA 1
ATOM 585 C C . GLY A 1 79 ? 13.454 -10.160 -28.650 1.00 69.25 79 GLY A C 1
ATOM 586 O O . GLY A 1 79 ? 14.446 -9.431 -28.676 1.00 69.25 79 GLY A O 1
ATOM 587 N N . GLU A 1 80 ? 13.118 -11.031 -29.595 1.00 55.31 80 GLU A N 1
ATOM 588 C CA . GLU A 1 80 ? 13.732 -11.201 -30.919 1.00 55.31 80 GLU A CA 1
ATOM 589 C C . GLU A 1 80 ? 13.953 -9.906 -31.720 1.00 55.31 80 GLU A C 1
ATOM 591 O O . GLU A 1 80 ? 13.110 -8.981 -31.635 1.00 55.31 80 GLU A O 1
#

Solvent-accessible surface area (backbone atoms only — not comparable to full-atom values): 5226 Å² total; per-residue (Å²): 131,67,65,64,57,53,51,54,50,49,52,56,52,53,56,55,54,52,54,60,55,49,62,72,63,60,61,72,78,73,70,74,67,67,72,78,68,72,82,64,70,66,47,68,45,99,86,68,50,46,35,34,69,35,86,90,44,93,86,37,62,44,41,72,79,78,48,78,78,55,92,85,43,74,69,81,75,58,82,134

Nearest PDB structures (foldseek):
  3bg0-assembly1_B  TM=6.430E-01  e=1.374E+00  Saccharomyces cerevisiae
  8tie-assembly1_n  TM=4.545E-01  e=9.844E-01  Saccharomyces cerevisiae
  7n84-assembly1_n  TM=5.004E-01  e=1.202E+00  Saccharomyces cerevisiae
  3iko-assembly3_H  TM=6.805E-01  e=4.878E+00  Saccharomyces cerevisiae
  7tbi-assembly1_S1  TM=5.872E-01  e=4.564E+00  Saccharomyces cerevisiae

Foldseek 3Di:
DVVVVVVVVVVVVVVVVVVVVVVVVPPPPPPVPVPPDPPFDWDADPVRWTKTADPVDDVRIDTPVVDPDDPPHPCVVPDD

Mean predicted aligned error: 18.38 Å

Radius of gyration: 32.01 Å; Cα contacts (8 Å, |Δi|>4): 39; chains: 1; bounding box: 49×25×95 Å

Sequence (80 aa):
MRSGLALCLLIALCASANAAARAHHAKSRHVIVRPSQAVIPSYVTPGGVRIYRDDSVMGGLRTDHDDPPAYDDPSKFGGE

Organism: NCBI:txid1437360